Protein AF-A0A1F2T2M9-F1 (afdb_monomer)

Nearest PDB structures (foldseek):
  6mf4-assembly1_A  TM=3.032E-01  e=2.801E+00  Saccharomyces cerevisiae S288C

Secondary structure (DSSP, 8-state):
-------SS-EEEEEEE-SS-TT-EEEEEE-SSS------TTS------PPSEEEEEEEEETTTEEEEEEEEE-TT--------PPPS-------

Solvent-accessible surface area (backbone atoms only — not comparable to full-atom values): 6884 Å² total; per-residue (Å²): 136,91,85,88,83,82,80,92,64,74,41,77,63,46,80,44,71,43,94,85,44,87,86,48,69,49,68,47,71,43,67,96,60,91,85,73,72,75,60,50,100,86,67,51,70,70,84,79,88,73,70,64,44,77,42,77,48,74,51,73,43,100,88,68,47,74,51,75,48,80,48,73,40,54,83,94,58,86,81,90,82,86,86,83,87,67,70,98,80,69,79,80,82,78,129

Sequence (95 aa):
MKMTHTFAAKEVMVPFKCDVHGWMNAYVGVLDHPYFAVTDANGTFELKGLPPGTYTIEAWHEKLGATTQSVTIAAKESKEVTFTFKTAGAAATNN

pLDDT: mean 88.22, std 15.14, range [34.59, 97.31]

Structure (mmCIF, N/CA/C/O backbone):
data_AF-A0A1F2T2M9-F1
#
_entry.id   AF-A0A1F2T2M9-F1
#
loop_
_atom_site.group_PDB
_atom_site.id
_atom_site.type_symbol
_atom_site.label_atom_id
_atom_site.label_alt_id
_atom_site.label_comp_id
_atom_site.label_asym_id
_atom_site.label_entity_id
_atom_site.label_seq_id
_atom_site.pdbx_PDB_ins_code
_atom_site.Cartn_x
_atom_site.Cartn_y
_atom_site.Cartn_z
_atom_site.occupancy
_atom_site.B_iso_or_equiv
_atom_site.auth_seq_id
_atom_site.auth_comp_id
_atom_site.auth_asym_id
_atom_site.auth_atom_id
_atom_site.pdbx_PDB_model_num
ATOM 1 N N . MET A 1 1 ? 11.420 -28.595 -9.823 1.00 57.06 1 MET A N 1
ATOM 2 C CA . MET A 1 1 ? 12.390 -28.075 -8.836 1.00 57.06 1 MET A CA 1
ATOM 3 C C . MET A 1 1 ? 11.691 -26.964 -8.062 1.00 57.06 1 MET A C 1
ATOM 5 O O . MET A 1 1 ? 11.194 -26.050 -8.704 1.00 57.06 1 MET A O 1
ATOM 9 N N . LYS A 1 2 ? 11.526 -27.082 -6.738 1.00 68.00 2 LYS A N 1
ATOM 10 C CA . LYS A 1 2 ? 10.999 -25.988 -5.903 1.00 68.00 2 LYS A CA 1
ATOM 11 C C . LYS A 1 2 ? 12.199 -25.230 -5.345 1.00 68.00 2 LYS A C 1
ATOM 13 O O . LYS A 1 2 ? 13.007 -25.831 -4.647 1.00 68.00 2 LYS A O 1
ATOM 18 N N . MET A 1 3 ? 12.313 -23.953 -5.689 1.00 83.12 3 MET A N 1
ATOM 19 C CA . MET A 1 3 ? 13.286 -23.040 -5.096 1.00 83.12 3 MET A CA 1
ATOM 20 C C . MET A 1 3 ? 12.557 -22.197 -4.053 1.00 83.12 3 MET A C 1
ATOM 22 O O . MET A 1 3 ? 11.504 -21.639 -4.353 1.00 83.12 3 MET A O 1
ATOM 26 N N . THR A 1 4 ? 13.105 -22.128 -2.843 1.00 85.38 4 THR A N 1
ATOM 27 C CA . THR A 1 4 ? 12.599 -21.262 -1.772 1.00 85.38 4 THR A CA 1
ATOM 28 C C . THR A 1 4 ? 13.586 -20.121 -1.585 1.00 85.38 4 THR A C 1
ATOM 30 O O . THR A 1 4 ? 14.776 -20.366 -1.390 1.00 85.38 4 THR A O 1
ATOM 33 N N . HIS A 1 5 ? 13.093 -18.887 -1.641 1.00 84.25 5 HIS A N 1
ATOM 34 C CA . HIS A 1 5 ? 13.864 -17.687 -1.346 1.00 84.25 5 HIS A CA 1
ATOM 35 C C . HIS A 1 5 ? 13.141 -16.875 -0.272 1.00 84.25 5 HIS A C 1
ATOM 37 O O . HIS A 1 5 ? 11.920 -16.734 -0.322 1.00 84.25 5 HIS A O 1
ATOM 43 N N . THR A 1 6 ? 13.903 -16.365 0.694 1.00 87.94 6 THR A N 1
ATOM 44 C CA . THR A 1 6 ? 13.406 -15.487 1.753 1.00 87.94 6 THR A CA 1
ATOM 45 C C . THR A 1 6 ? 13.956 -14.094 1.508 1.00 87.94 6 THR A C 1
ATOM 47 O O . THR A 1 6 ? 15.171 -13.912 1.447 1.00 87.94 6 THR A O 1
ATOM 50 N N . PHE A 1 7 ? 13.062 -13.120 1.399 1.00 89.56 7 PHE A N 1
ATOM 51 C CA . PHE A 1 7 ? 13.428 -11.715 1.283 1.00 89.56 7 PHE A CA 1
ATOM 52 C C . PHE A 1 7 ? 13.816 -11.165 2.659 1.00 89.56 7 PHE A C 1
ATOM 54 O O . PHE A 1 7 ? 13.110 -11.387 3.641 1.00 89.56 7 PHE A O 1
ATOM 61 N N . ALA A 1 8 ? 14.949 -10.463 2.734 1.00 90.50 8 ALA A N 1
ATOM 62 C CA . ALA A 1 8 ? 15.456 -9.884 3.983 1.00 90.50 8 ALA A CA 1
ATOM 63 C C . ALA A 1 8 ? 14.934 -8.461 4.252 1.00 90.50 8 ALA A C 1
ATOM 65 O O . ALA A 1 8 ? 15.082 -7.950 5.360 1.00 90.50 8 ALA A O 1
ATOM 66 N N . ALA A 1 9 ? 14.350 -7.816 3.242 1.00 90.12 9 ALA A N 1
ATOM 67 C CA . ALA A 1 9 ? 13.864 -6.448 3.312 1.00 90.12 9 ALA A CA 1
ATOM 68 C C . ALA A 1 9 ? 12.510 -6.318 2.612 1.00 90.12 9 ALA A C 1
ATOM 70 O O . ALA A 1 9 ? 12.169 -7.109 1.731 1.00 90.12 9 ALA A O 1
ATOM 71 N N . LYS A 1 10 ? 11.755 -5.290 3.008 1.00 90.25 10 LYS A N 1
ATOM 72 C CA . LYS A 1 10 ? 10.561 -4.863 2.283 1.00 90.25 10 LYS A CA 1
ATOM 73 C C . LYS A 1 10 ? 10.955 -4.292 0.922 1.00 90.25 10 LYS A C 1
ATOM 75 O O . LYS A 1 10 ? 11.887 -3.494 0.827 1.00 90.25 10 LYS A O 1
ATOM 80 N N . GLU A 1 11 ? 10.201 -4.653 -0.102 1.00 90.25 11 GLU A N 1
ATOM 81 C CA . GLU A 1 11 ? 10.371 -4.164 -1.468 1.00 90.25 11 GLU A CA 1
ATOM 82 C C . GLU A 1 11 ? 8.984 -3.897 -2.042 1.00 90.25 11 GLU A C 1
ATOM 84 O O . GLU A 1 11 ? 8.212 -4.821 -2.270 1.00 90.25 11 GLU A O 1
ATOM 89 N N . VAL A 1 12 ? 8.617 -2.631 -2.219 1.00 88.00 12 VAL A N 1
ATOM 90 C CA . VAL A 1 12 ? 7.240 -2.260 -2.563 1.00 88.00 12 VAL A CA 1
ATOM 91 C C . VAL A 1 12 ? 7.173 -1.853 -4.029 1.00 88.00 12 VAL A C 1
ATOM 93 O O . VAL A 1 12 ? 7.874 -0.938 -4.453 1.00 88.00 12 VAL A O 1
ATOM 96 N N . MET A 1 13 ? 6.315 -2.540 -4.788 1.00 89.38 13 MET A N 1
ATOM 97 C CA . MET A 1 13 ? 6.022 -2.265 -6.200 1.00 89.38 13 MET A CA 1
ATOM 98 C C . MET A 1 13 ? 7.257 -2.343 -7.109 1.00 89.38 13 MET A C 1
ATOM 100 O O . MET A 1 13 ? 7.488 -1.480 -7.958 1.00 89.38 13 MET A O 1
ATOM 104 N N . VAL A 1 14 ? 8.042 -3.413 -6.961 1.00 91.94 14 VAL A N 1
ATOM 105 C CA . VAL A 1 14 ? 9.154 -3.721 -7.869 1.00 91.94 14 VAL A CA 1
ATOM 106 C C . VAL A 1 14 ? 8.590 -4.061 -9.254 1.00 91.94 14 VAL A C 1
A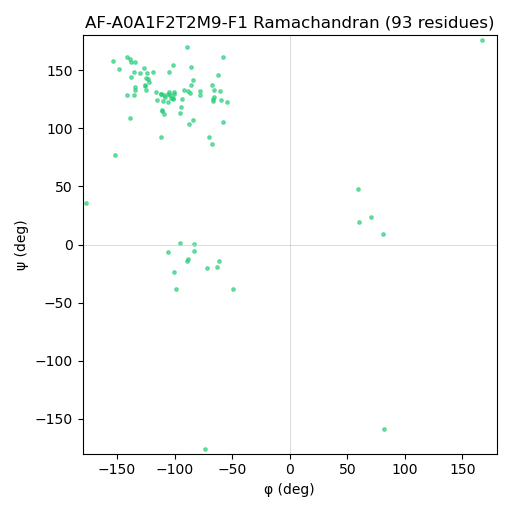TOM 108 O O . VAL A 1 14 ? 7.737 -4.949 -9.344 1.00 91.94 14 VAL A O 1
ATOM 111 N N . PRO A 1 15 ? 9.030 -3.390 -10.336 1.00 92.25 15 PRO A N 1
ATOM 112 C CA . PRO A 1 15 ? 8.526 -3.648 -11.677 1.00 92.25 15 PRO A CA 1
ATOM 113 C C . PRO A 1 15 ? 9.146 -4.914 -12.270 1.00 92.25 15 PRO A C 1
ATOM 115 O O . PRO A 1 15 ? 10.365 -5.047 -12.365 1.00 92.25 15 PRO A O 1
ATOM 118 N N . PHE A 1 16 ? 8.294 -5.803 -12.762 1.00 92.44 16 PHE A N 1
ATOM 119 C CA . PHE A 1 16 ? 8.667 -6.975 -13.543 1.00 92.44 16 PHE A CA 1
ATOM 120 C C . PHE A 1 16 ? 8.165 -6.788 -14.969 1.00 92.44 16 PHE A C 1
ATOM 122 O O . PHE A 1 16 ? 7.000 -6.454 -15.188 1.00 92.44 16 PHE A O 1
ATOM 129 N N . LYS A 1 17 ? 9.046 -6.989 -15.946 1.00 93.75 17 LYS A N 1
ATOM 130 C CA . LYS A 1 17 ? 8.733 -6.841 -17.370 1.00 93.75 17 LYS A CA 1
ATOM 131 C C . LYS A 1 17 ? 9.204 -8.066 -18.132 1.00 93.75 17 LYS A C 1
ATOM 133 O O . LYS A 1 17 ? 10.197 -8.686 -17.761 1.00 93.75 17 LYS A O 1
ATOM 138 N N . CYS A 1 18 ? 8.478 -8.412 -19.188 1.00 93.25 18 CYS A N 1
ATOM 139 C CA . CYS A 1 18 ? 8.919 -9.422 -20.136 1.00 93.25 18 CYS A CA 1
ATOM 140 C C . CYS A 1 18 ? 9.761 -8.772 -21.238 1.00 93.25 18 CYS A C 1
ATOM 142 O O . CYS A 1 18 ? 9.323 -7.803 -21.854 1.00 93.25 18 CYS A O 1
ATOM 144 N N . ASP A 1 19 ? 10.921 -9.353 -21.539 1.00 93.38 19 ASP A N 1
ATOM 145 C CA . ASP A 1 19 ? 11.806 -8.853 -22.599 1.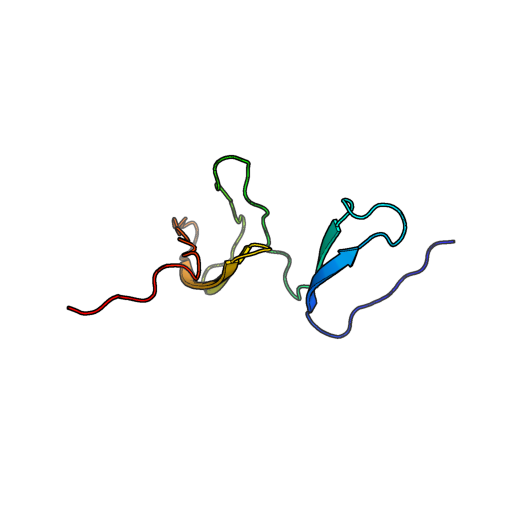00 93.38 19 ASP A CA 1
ATOM 146 C C . ASP A 1 19 ? 11.258 -9.103 -24.017 1.00 93.38 19 ASP A C 1
ATOM 148 O O . ASP A 1 19 ? 11.659 -8.438 -24.967 1.00 93.38 19 ASP A O 1
ATOM 152 N N . VAL A 1 20 ? 10.328 -10.055 -24.172 1.00 96.06 20 VAL A N 1
ATOM 153 C CA . VAL A 1 20 ? 9.747 -10.442 -25.473 1.00 96.06 20 VAL A CA 1
ATOM 154 C C . VAL A 1 20 ? 8.389 -9.778 -25.711 1.00 96.06 20 VAL A C 1
ATOM 156 O O . VAL A 1 20 ? 8.079 -9.363 -26.826 1.00 96.06 20 VAL A O 1
ATOM 159 N N . HIS A 1 21 ? 7.571 -9.653 -24.664 1.00 94.12 21 HIS A N 1
ATOM 160 C CA . HIS A 1 21 ? 6.221 -9.101 -24.745 1.00 94.12 21 HIS A CA 1
ATOM 161 C C . HIS A 1 21 ? 6.160 -7.763 -24.010 1.00 94.12 21 HIS A C 1
ATOM 163 O O . HIS A 1 21 ? 5.883 -7.719 -22.814 1.00 94.12 21 HIS A O 1
ATOM 169 N N . GLY A 1 22 ? 6.384 -6.659 -24.729 1.00 89.44 22 GLY A N 1
ATOM 170 C CA . GLY A 1 22 ? 6.480 -5.320 -24.127 1.00 89.44 22 GLY A CA 1
ATOM 171 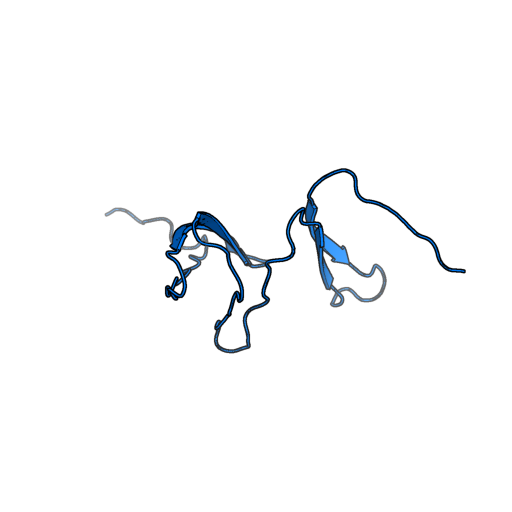C C . GLY A 1 22 ? 5.223 -4.831 -23.392 1.00 89.44 22 GLY A C 1
ATOM 172 O O . GLY A 1 22 ? 5.302 -3.872 -22.630 1.00 89.44 22 GLY A O 1
ATOM 173 N N . TRP A 1 23 ? 4.075 -5.488 -23.594 1.00 91.25 23 TRP A N 1
ATOM 174 C CA . TRP A 1 23 ? 2.823 -5.227 -22.872 1.00 91.25 23 TRP A CA 1
ATOM 175 C C . TRP A 1 23 ? 2.681 -6.024 -21.569 1.00 91.25 23 TRP A C 1
ATOM 177 O O . TRP A 1 23 ? 1.757 -5.778 -20.801 1.00 91.25 23 TRP A O 1
ATOM 187 N N . MET A 1 24 ? 3.534 -7.025 -21.337 1.00 94.00 24 MET A N 1
ATOM 188 C CA . MET A 1 24 ? 3.496 -7.826 -20.121 1.00 94.00 24 MET A CA 1
ATOM 189 C C . MET A 1 24 ? 4.340 -7.151 -19.050 1.00 94.00 24 MET A C 1
ATOM 191 O O . MET A 1 24 ? 5.572 -7.235 -19.048 1.00 94.00 24 MET A O 1
ATOM 195 N N . ASN A 1 25 ? 3.646 -6.519 -18.115 1.00 92.56 25 ASN A N 1
ATOM 196 C CA . ASN A 1 25 ? 4.224 -5.983 -16.900 1.00 92.56 25 ASN A CA 1
ATOM 197 C C . ASN A 1 25 ?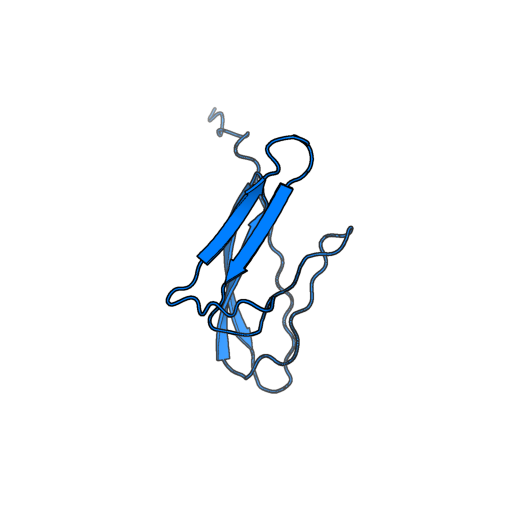 3.476 -6.502 -15.674 1.00 92.56 25 ASN A C 1
ATOM 199 O O . ASN A 1 25 ? 2.291 -6.824 -15.724 1.00 92.56 25 ASN A O 1
ATOM 203 N N . ALA A 1 26 ? 4.198 -6.576 -14.570 1.00 92.94 26 ALA A N 1
A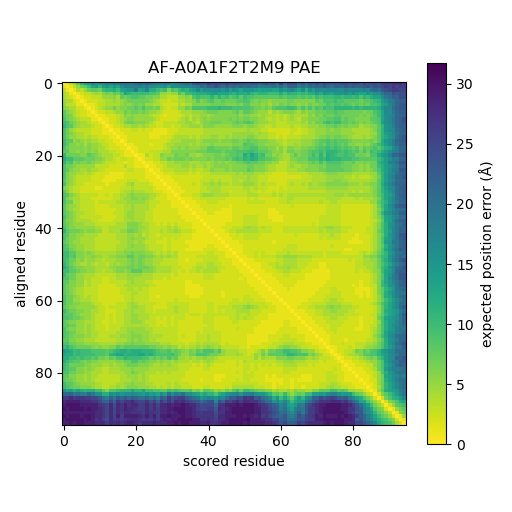TOM 204 C CA . ALA A 1 26 ? 3.660 -6.846 -13.254 1.00 92.94 26 ALA A CA 1
ATOM 205 C C . ALA A 1 26 ? 4.406 -5.989 -12.233 1.00 92.94 26 ALA A C 1
ATOM 207 O O . ALA A 1 26 ? 5.516 -5.518 -12.486 1.00 92.94 26 ALA A O 1
ATOM 208 N N . TYR A 1 27 ? 3.798 -5.828 -11.067 1.00 93.50 27 TYR A N 1
ATOM 209 C CA . TYR A 1 27 ? 4.427 -5.209 -9.914 1.00 93.50 27 TYR A CA 1
ATOM 210 C C . TYR A 1 27 ? 4.345 -6.178 -8.747 1.00 93.50 27 TYR A C 1
ATOM 212 O O . TYR A 1 27 ? 3.297 -6.780 -8.505 1.00 93.50 27 TYR A O 1
ATOM 220 N N . VAL A 1 28 ? 5.465 -6.362 -8.054 1.00 92.12 28 VAL A N 1
ATOM 221 C CA . VAL A 1 28 ? 5.565 -7.291 -6.927 1.00 92.12 28 VAL A CA 1
ATOM 222 C C . VAL A 1 28 ? 5.864 -6.502 -5.660 1.00 92.12 28 VAL A C 1
ATOM 224 O O . VAL A 1 28 ? 6.748 -5.647 -5.642 1.00 92.12 28 VAL A O 1
ATOM 227 N N . GLY A 1 29 ? 5.095 -6.782 -4.609 1.00 92.06 29 GLY A N 1
ATOM 228 C CA . GLY A 1 29 ? 5.296 -6.236 -3.272 1.00 92.06 29 GLY A CA 1
ATOM 229 C C . GLY A 1 29 ? 5.728 -7.322 -2.290 1.00 92.06 29 GLY A C 1
ATOM 230 O O . GLY A 1 29 ? 5.080 -8.362 -2.184 1.00 92.06 2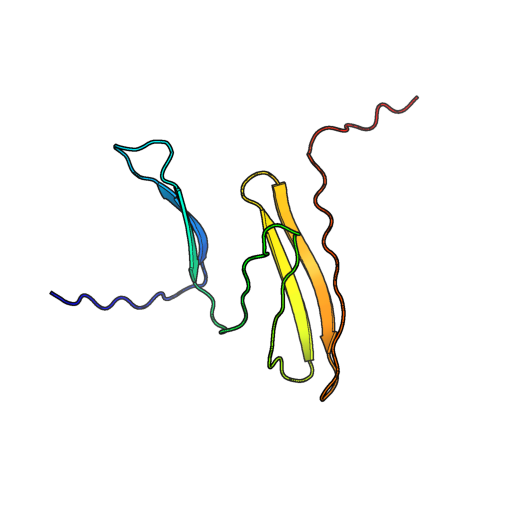9 GLY A O 1
ATOM 231 N N . VAL A 1 30 ? 6.799 -7.053 -1.552 1.00 93.31 30 VAL A N 1
ATOM 232 C CA . VAL A 1 30 ? 7.275 -7.808 -0.395 1.00 93.31 30 VAL A CA 1
ATOM 233 C C . VAL A 1 30 ? 7.023 -6.951 0.840 1.00 93.31 30 VAL A C 1
ATOM 235 O O . VAL A 1 30 ? 7.630 -5.891 1.008 1.00 93.31 30 VAL A O 1
ATOM 238 N N . LEU A 1 31 ? 6.109 -7.411 1.691 1.00 92.38 31 LEU A N 1
ATOM 239 C CA . LEU A 1 31 ? 5.664 -6.719 2.900 1.00 92.38 31 LEU A CA 1
ATOM 240 C C . LEU A 1 31 ? 5.981 -7.569 4.134 1.00 92.38 31 LEU A C 1
ATOM 242 O O . LEU A 1 31 ? 5.949 -8.798 4.078 1.00 92.38 31 LEU A O 1
ATOM 246 N N . ASP A 1 32 ? 6.254 -6.910 5.257 1.00 92.00 32 ASP A N 1
ATOM 247 C CA . ASP A 1 32 ? 6.433 -7.537 6.574 1.00 92.00 32 ASP A CA 1
ATOM 248 C C . ASP A 1 32 ? 5.096 -7.797 7.298 1.00 92.00 32 ASP A C 1
ATOM 250 O O . ASP A 1 32 ? 5.067 -8.351 8.398 1.00 92.00 32 ASP A O 1
ATOM 254 N N . HIS A 1 33 ? 3.979 -7.439 6.660 1.00 92.62 33 HIS A N 1
ATOM 255 C CA . HIS A 1 33 ? 2.620 -7.631 7.147 1.00 92.62 33 HIS A CA 1
ATOM 256 C C . HIS A 1 33 ? 1.696 -8.200 6.056 1.00 92.62 33 HIS A C 1
ATOM 258 O O . HIS A 1 33 ? 1.929 -7.994 4.864 1.00 92.62 33 HIS A O 1
ATOM 264 N N . PRO A 1 34 ? 0.589 -8.867 6.433 1.00 93.19 34 PRO A N 1
ATOM 265 C CA . PRO A 1 34 ? -0.311 -9.505 5.470 1.00 93.19 34 PRO A CA 1
ATOM 266 C C . PRO A 1 34 ? -1.340 -8.552 4.838 1.00 93.19 34 PRO A C 1
ATOM 268 O O . PRO A 1 34 ? -2.112 -8.975 3.984 1.00 93.19 34 PRO A O 1
ATOM 271 N N . TYR A 1 35 ? -1.409 -7.291 5.272 1.00 94.56 35 TYR A N 1
ATOM 272 C CA . TYR A 1 35 ? -2.459 -6.360 4.846 1.00 94.56 35 TYR A CA 1
ATOM 273 C C . TYR A 1 35 ? -2.121 -5.679 3.518 1.00 94.56 35 TYR A C 1
ATOM 275 O O . TYR A 1 35 ? -1.272 -4.794 3.471 1.00 94.56 35 TYR A O 1
ATOM 283 N N . PHE A 1 36 ? -2.805 -6.067 2.447 1.00 95.19 36 PHE A N 1
ATOM 284 C CA . PHE A 1 36 ? -2.754 -5.397 1.151 1.00 95.19 36 PHE A CA 1
ATOM 285 C C . PHE A 1 36 ? -4.057 -5.642 0.388 1.00 95.19 36 PHE A C 1
ATOM 287 O O . PHE A 1 36 ? -4.776 -6.606 0.653 1.00 95.19 36 PHE A O 1
ATOM 294 N N . ALA A 1 37 ? -4.354 -4.769 -0.570 1.00 95.62 37 ALA A N 1
ATOM 295 C CA . ALA A 1 37 ? -5.464 -4.930 -1.494 1.00 95.62 37 ALA A CA 1
ATOM 296 C C . ALA A 1 37 ? -5.101 -4.301 -2.841 1.00 95.62 37 ALA A C 1
ATOM 298 O O . ALA A 1 37 ? -4.335 -3.341 -2.901 1.00 95.62 37 ALA A O 1
ATOM 299 N N . VAL A 1 38 ? -5.674 -4.844 -3.911 1.00 95.00 38 VAL A N 1
ATOM 300 C CA . VAL A 1 38 ? -5.689 -4.212 -5.233 1.00 95.00 38 VAL A CA 1
ATOM 301 C C . VAL A 1 38 ? -7.100 -3.682 -5.439 1.00 95.00 38 VAL A C 1
ATOM 303 O O . VAL A 1 38 ? -8.064 -4.402 -5.174 1.00 95.00 38 VAL A O 1
ATOM 306 N N . THR A 1 39 ? -7.224 -2.426 -5.861 1.00 96.44 39 THR A N 1
ATOM 307 C CA . THR A 1 39 ? -8.528 -1.825 -6.151 1.00 96.44 39 THR A CA 1
ATOM 308 C C . THR A 1 39 ? -9.226 -2.563 -7.285 1.00 96.44 39 THR A C 1
ATOM 310 O O . THR A 1 39 ? -8.580 -3.007 -8.238 1.00 96.44 39 THR A O 1
ATOM 313 N N . ASP A 1 40 ? -10.549 -2.642 -7.220 1.00 96.56 40 ASP A N 1
ATOM 314 C CA . ASP A 1 40 ? -11.357 -3.109 -8.341 1.00 96.56 40 ASP A CA 1
ATOM 315 C C . ASP A 1 40 ? -11.442 -2.066 -9.477 1.00 96.56 40 ASP A C 1
ATOM 317 O O . ASP A 1 40 ? -10.835 -0.992 -9.431 1.00 96.56 40 ASP A O 1
ATOM 321 N N . ALA A 1 41 ? -12.226 -2.375 -10.513 1.00 96.00 41 ALA A N 1
ATOM 322 C CA . ALA A 1 41 ? -12.434 -1.491 -11.661 1.00 96.00 41 ALA A CA 1
ATOM 323 C C . ALA A 1 41 ? -13.110 -0.149 -11.309 1.00 96.00 41 ALA A C 1
ATOM 325 O O . ALA A 1 41 ? -13.009 0.798 -12.088 1.00 96.00 41 ALA A O 1
ATOM 326 N N . ASN A 1 42 ? -13.780 -0.054 -10.157 1.00 96.19 42 ASN A N 1
ATOM 327 C CA . ASN A 1 42 ? -14.420 1.166 -9.667 1.00 96.19 42 ASN A CA 1
ATOM 328 C C . ASN A 1 42 ? -13.517 1.946 -8.694 1.00 96.19 42 ASN A C 1
ATOM 330 O O . ASN A 1 42 ? -13.939 2.971 -8.162 1.00 96.19 42 ASN A O 1
ATOM 334 N N . GLY A 1 43 ? -12.292 1.472 -8.434 1.00 95.75 43 GLY A N 1
ATOM 335 C CA . GLY A 1 43 ? -11.373 2.075 -7.466 1.00 95.75 43 GLY A CA 1
ATOM 336 C C . GLY A 1 43 ? -11.654 1.688 -6.010 1.00 95.75 43 GLY A C 1
ATOM 337 O O . GLY A 1 43 ? -11.054 2.268 -5.106 1.00 95.75 43 GLY A O 1
ATOM 338 N N . THR A 1 44 ? -12.543 0.722 -5.761 1.00 97.31 44 THR A N 1
ATOM 339 C CA . THR A 1 44 ? -12.893 0.285 -4.402 1.00 97.31 44 THR A CA 1
ATOM 340 C C . THR A 1 44 ? -11.890 -0.748 -3.899 1.00 97.31 44 THR A C 1
ATOM 342 O O . THR A 1 44 ? -11.443 -1.618 -4.647 1.00 97.31 44 THR A O 1
ATOM 345 N N . PHE A 1 45 ? -11.540 -0.670 -2.617 1.00 96.69 45 PHE A N 1
ATOM 346 C CA . PHE A 1 45 ? -10.681 -1.632 -1.931 1.00 96.69 45 PHE A CA 1
ATOM 347 C C . PHE A 1 45 ? -11.218 -1.916 -0.529 1.00 96.69 45 PHE A C 1
ATOM 349 O O . PHE A 1 45 ? -11.969 -1.125 0.038 1.00 96.69 45 PHE A O 1
ATOM 356 N N . GLU A 1 46 ? -10.804 -3.041 0.048 1.00 96.38 46 GLU A N 1
ATOM 357 C CA . GLU A 1 46 ? -11.161 -3.401 1.414 1.00 96.38 46 GLU A CA 1
ATOM 358 C C . GLU A 1 46 ? -9.965 -4.065 2.100 1.00 96.38 46 GLU A C 1
ATOM 360 O O . GLU A 1 46 ? -9.384 -5.017 1.577 1.00 96.38 46 GLU A O 1
ATOM 365 N N . LEU A 1 47 ? -9.599 -3.573 3.285 1.00 94.94 47 LEU A N 1
ATOM 366 C CA . LEU A 1 47 ? -8.612 -4.206 4.156 1.00 94.94 47 LEU A CA 1
ATOM 367 C C . LEU A 1 47 ? -9.340 -4.737 5.394 1.00 94.94 47 LEU A C 1
ATO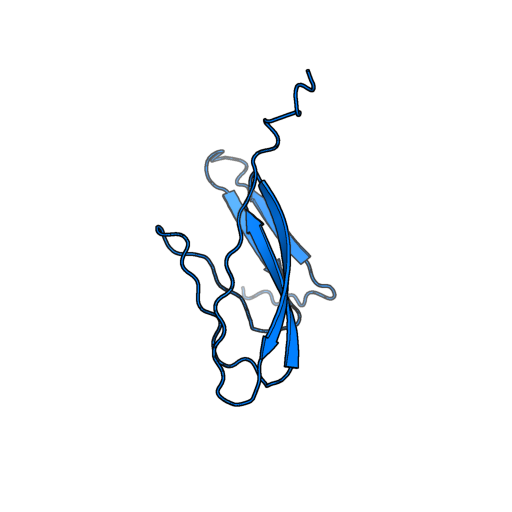M 369 O O . LEU A 1 47 ? -9.900 -3.967 6.173 1.00 94.94 47 LEU A O 1
ATOM 373 N N . LYS A 1 48 ? -9.352 -6.062 5.569 1.00 93.62 48 LYS A N 1
ATOM 374 C CA . LYS A 1 48 ? -10.053 -6.738 6.673 1.00 93.62 48 LYS A CA 1
ATOM 375 C C . LYS A 1 48 ? -9.106 -7.150 7.784 1.00 93.62 48 LYS A C 1
ATOM 377 O O . LYS A 1 48 ? -7.938 -7.446 7.550 1.00 93.62 48 LYS A O 1
ATOM 382 N N . GLY A 1 49 ? -9.666 -7.257 8.987 1.00 91.69 49 GLY A N 1
ATOM 383 C CA . GLY A 1 49 ? -8.984 -7.868 10.123 1.00 91.69 49 GLY A CA 1
ATOM 384 C C . GLY A 1 49 ? -7.834 -7.036 10.680 1.00 91.69 49 GLY A C 1
ATOM 385 O O . GLY A 1 49 ? -6.950 -7.612 11.304 1.00 91.69 49 GLY A O 1
ATOM 386 N N . LEU A 1 50 ? -7.833 -5.713 10.471 1.00 93.19 50 LEU A N 1
ATOM 387 C CA . LEU A 1 50 ? -6.863 -4.840 11.125 1.00 93.19 50 LEU A CA 1
ATOM 388 C C . LEU A 1 50 ? -7.116 -4.848 12.640 1.00 93.19 50 LEU A C 1
ATOM 390 O O . LEU A 1 50 ? -8.243 -4.582 13.075 1.00 93.19 50 LEU A O 1
ATOM 394 N N . PRO A 1 51 ? -6.091 -5.132 13.456 1.00 94.69 51 PRO A N 1
ATOM 395 C CA . PRO A 1 51 ? -6.151 -4.875 14.884 1.00 94.69 51 PRO A CA 1
ATOM 396 C C . PRO A 1 51 ? -6.423 -3.389 15.183 1.00 94.69 51 PRO A C 1
ATOM 398 O O . PRO A 1 51 ? -6.203 -2.526 14.334 1.00 94.69 51 PRO A O 1
ATOM 401 N N . PRO A 1 52 ? -6.878 -3.047 16.398 1.00 96.50 52 PRO A N 1
ATOM 402 C CA . PRO A 1 52 ? -6.943 -1.653 16.813 1.00 96.50 52 PRO A CA 1
ATOM 403 C C . PRO A 1 52 ? -5.546 -1.024 16.807 1.00 96.50 52 PRO A C 1
ATOM 405 O O . PRO A 1 52 ? -4.604 -1.598 17.358 1.00 96.50 52 PRO A O 1
ATOM 408 N N . GLY A 1 53 ? -5.410 0.157 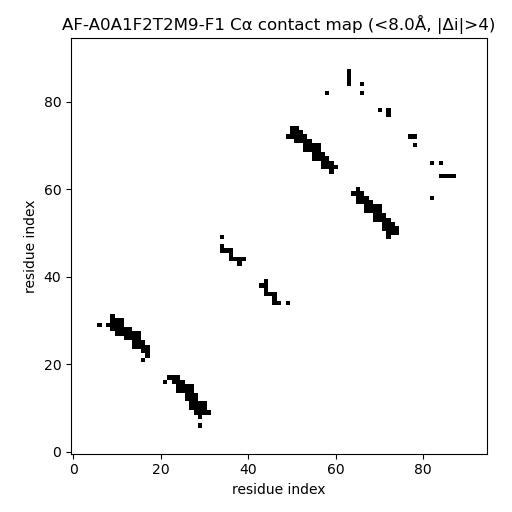16.211 1.00 96.38 53 GLY A N 1
ATOM 409 C CA . GLY A 1 53 ? -4.117 0.817 16.062 1.00 96.38 53 GLY A CA 1
ATOM 410 C C . GLY A 1 53 ? -4.141 1.983 15.083 1.00 96.38 53 GLY A C 1
ATOM 411 O O . GLY A 1 53 ? -5.158 2.261 14.450 1.00 96.38 53 GLY A O 1
ATOM 412 N N . THR A 1 54 ? -3.006 2.670 14.969 1.00 96.94 54 THR A N 1
ATOM 413 C CA . THR A 1 54 ? -2.786 3.720 13.969 1.00 96.94 54 THR A CA 1
ATOM 414 C C . THR A 1 54 ? -1.903 3.178 12.856 1.00 96.94 54 THR A C 1
ATOM 416 O O . THR A 1 54 ? -0.828 2.642 13.119 1.00 96.94 54 THR A O 1
ATOM 419 N N . TYR A 1 55 ? -2.359 3.342 11.622 1.00 96.12 55 TYR A N 1
ATOM 420 C CA . TYR A 1 55 ? -1.740 2.820 10.414 1.00 96.12 55 TYR A CA 1
ATOM 421 C C . TYR A 1 55 ? -1.438 3.954 9.448 1.00 96.12 55 TYR A C 1
ATOM 423 O O . TYR A 1 55 ? -2.251 4.859 9.279 1.00 96.12 55 TYR A O 1
ATOM 431 N N . THR A 1 56 ? -0.307 3.855 8.757 1.00 96.00 56 THR A N 1
ATOM 432 C CA . THR A 1 56 ? -0.070 4.615 7.530 1.00 96.00 56 THR A CA 1
ATOM 433 C C . THR A 1 56 ? -0.436 3.719 6.360 1.00 96.00 56 THR A C 1
ATOM 435 O O . THR A 1 56 ? 0.220 2.706 6.132 1.00 96.00 56 THR A O 1
ATOM 438 N N . ILE A 1 57 ? -1.489 4.080 5.637 1.00 95.50 57 ILE A N 1
ATOM 439 C CA . ILE A 1 57 ? -1.925 3.380 4.432 1.00 95.50 57 ILE A CA 1
ATOM 440 C C . ILE A 1 57 ? -1.279 4.079 3.239 1.00 95.50 57 ILE A C 1
ATOM 442 O O . ILE A 1 57 ? -1.426 5.291 3.081 1.00 95.50 57 ILE A O 1
ATOM 446 N N . GLU A 1 58 ? -0.570 3.318 2.410 1.00 95.12 58 GLU A N 1
ATOM 447 C CA . GLU A 1 58 ? -0.026 3.778 1.134 1.00 95.12 58 GLU A CA 1
ATOM 448 C C . GLU A 1 58 ? -0.910 3.277 -0.009 1.00 95.12 58 GLU A C 1
ATOM 450 O O . GLU A 1 58 ? -1.158 2.078 -0.132 1.00 95.12 58 GLU A O 1
ATOM 455 N N . ALA A 1 59 ? -1.372 4.197 -0.851 1.00 95.62 59 ALA A N 1
ATOM 456 C CA . ALA A 1 59 ? -1.982 3.879 -2.130 1.00 95.62 59 ALA A CA 1
ATOM 457 C C . ALA A 1 59 ? -0.984 4.220 -3.236 1.00 95.62 59 ALA A C 1
ATOM 459 O O . ALA A 1 59 ? -0.454 5.332 -3.286 1.00 95.62 59 ALA A O 1
ATOM 460 N N . TRP A 1 60 ? -0.750 3.277 -4.142 1.00 95.12 60 TRP A N 1
ATOM 461 C CA . TRP A 1 60 ? 0.198 3.431 -5.238 1.00 95.12 60 TRP A CA 1
ATOM 462 C C . TRP A 1 60 ? -0.468 3.168 -6.586 1.00 95.12 60 TRP A C 1
ATOM 464 O O . TRP A 1 60 ? -1.312 2.284 -6.717 1.00 95.12 60 TRP A O 1
ATOM 474 N N . HIS A 1 61 ? -0.064 3.937 -7.592 1.00 94.00 61 HIS A N 1
ATOM 475 C CA . HIS A 1 61 ? -0.504 3.783 -8.969 1.00 94.00 61 HIS A CA 1
ATOM 476 C C . HIS A 1 61 ? 0.694 3.865 -9.920 1.00 94.00 61 HIS A C 1
ATOM 478 O O . HIS A 1 61 ? 1.499 4.796 -9.833 1.00 94.00 61 HIS A O 1
ATOM 484 N N . GLU A 1 62 ? 0.752 2.960 -10.901 1.00 90.94 62 GLU A N 1
ATOM 485 C CA . GLU A 1 62 ? 1.908 2.742 -11.791 1.00 90.94 62 GLU A CA 1
ATOM 486 C C . GLU A 1 62 ? 2.469 4.023 -12.427 1.00 90.94 62 GLU A C 1
ATOM 488 O O . GLU A 1 62 ? 3.679 4.182 -12.571 1.00 90.94 62 GLU A O 1
ATOM 493 N N . LYS A 1 63 ? 1.580 4.953 -12.800 1.00 90.06 63 LYS A N 1
ATOM 494 C CA . LYS A 1 63 ? 1.935 6.234 -13.439 1.00 90.06 63 LYS A CA 1
ATOM 495 C C . LYS A 1 63 ? 1.937 7.441 -12.504 1.00 90.06 63 LYS A C 1
ATOM 497 O O . LYS A 1 63 ? 2.535 8.455 -12.844 1.00 90.06 63 LYS A O 1
ATOM 502 N N . LEU A 1 64 ? 1.201 7.373 -11.395 1.00 93.12 64 LEU A N 1
ATOM 503 C CA . LEU A 1 64 ? 0.912 8.546 -10.553 1.00 93.12 64 LEU A CA 1
ATOM 504 C C . LEU A 1 64 ? 1.719 8.533 -9.249 1.00 93.12 64 LEU A C 1
ATOM 506 O O . LEU A 1 64 ? 1.706 9.519 -8.519 1.00 93.12 64 LEU A O 1
ATOM 510 N N . GLY A 1 65 ? 2.454 7.449 -8.986 1.00 91.69 65 GLY A N 1
ATOM 511 C CA . GLY A 1 65 ? 3.287 7.296 -7.802 1.00 91.69 65 GLY A CA 1
ATOM 512 C C . GLY A 1 65 ? 2.486 6.854 -6.581 1.00 91.69 65 GLY A C 1
ATOM 513 O O . GLY A 1 65 ? 1.409 6.274 -6.710 1.00 91.69 65 GLY A O 1
ATOM 514 N N . ALA A 1 66 ? 3.044 7.110 -5.399 1.00 93.25 66 ALA A N 1
ATOM 515 C CA . ALA A 1 66 ? 2.451 6.768 -4.112 1.00 93.25 66 ALA A CA 1
ATOM 516 C C . ALA A 1 66 ? 1.875 8.002 -3.406 1.00 93.25 66 ALA A C 1
ATOM 518 O O . ALA A 1 66 ? 2.406 9.109 -3.506 1.00 93.25 66 ALA A O 1
ATOM 519 N N . THR A 1 67 ? 0.817 7.791 -2.633 1.00 94.69 67 THR A N 1
ATOM 520 C CA . THR A 1 67 ? 0.284 8.744 -1.660 1.00 94.69 67 THR A CA 1
ATOM 521 C C . THR A 1 67 ? -0.037 8.005 -0.366 1.00 94.69 67 THR A C 1
ATOM 523 O O . THR A 1 67 ? -0.377 6.824 -0.389 1.00 94.69 67 THR A O 1
ATOM 526 N N . THR A 1 68 ? 0.089 8.682 0.772 1.00 96.25 68 THR A N 1
ATOM 527 C CA . THR A 1 68 ? -0.110 8.077 2.088 1.00 96.25 68 THR A CA 1
ATOM 528 C C . THR A 1 68 ? -1.158 8.829 2.895 1.00 96.25 68 THR A C 1
ATOM 530 O O . THR A 1 68 ? -1.299 10.048 2.782 1.00 96.25 68 THR A O 1
ATOM 533 N N . GLN A 1 69 ? -1.898 8.098 3.725 1.00 96.69 69 GLN A N 1
ATOM 534 C CA . GLN A 1 69 ? -2.815 8.658 4.715 1.00 96.69 69 GLN A CA 1
ATOM 535 C C . GLN A 1 69 ? -2.698 7.893 6.030 1.00 96.69 69 GLN A C 1
ATOM 537 O O . GLN A 1 69 ? -2.498 6.680 6.040 1.00 96.69 69 GLN A O 1
ATOM 542 N N . SER A 1 70 ? -2.821 8.612 7.143 1.00 97.12 70 SER A N 1
ATOM 543 C CA . SER A 1 70 ? -2.851 8.013 8.476 1.00 97.12 70 SER A CA 1
ATOM 544 C C . SER A 1 70 ? -4.291 7.733 8.890 1.00 97.12 70 SER A C 1
ATOM 546 O O . SER A 1 70 ? -5.151 8.606 8.766 1.00 97.12 70 SER A O 1
ATOM 548 N N . VAL A 1 71 ? -4.554 6.534 9.405 1.00 96.00 71 VAL A N 1
ATOM 549 C CA . VAL A 1 71 ? -5.855 6.141 9.943 1.00 96.00 71 VAL A CA 1
ATOM 550 C C . VAL A 1 71 ? -5.687 5.430 11.275 1.00 96.00 71 VAL A C 1
ATOM 552 O O . VAL A 1 71 ? -4.894 4.505 11.410 1.00 96.00 71 VAL A O 1
ATOM 555 N N . THR A 1 72 ? -6.483 5.834 12.259 1.00 96.50 72 THR A N 1
ATOM 556 C CA . THR A 1 72 ? -6.609 5.127 13.538 1.00 96.50 72 THR A CA 1
ATOM 557 C C . THR A 1 72 ? -7.885 4.300 13.531 1.00 96.50 72 THR A C 1
ATOM 559 O O . THR A 1 72 ? -8.949 4.872 13.319 1.00 96.50 72 THR A O 1
ATOM 562 N N . ILE A 1 73 ? -7.799 2.998 13.782 1.00 94.94 73 ILE A N 1
ATOM 563 C CA . ILE A 1 73 ? -8.936 2.070 13.873 1.00 94.94 73 ILE A CA 1
ATOM 564 C C . ILE A 1 73 ? -9.125 1.647 15.334 1.00 94.94 73 ILE A C 1
ATOM 566 O O . ILE A 1 73 ? -8.173 1.201 15.978 1.00 94.94 73 ILE A O 1
ATOM 570 N N . ALA A 1 74 ? -10.341 1.771 15.865 1.00 94.44 74 ALA A N 1
ATOM 571 C CA . ALA A 1 74 ? -10.740 1.217 17.156 1.00 94.44 74 ALA A CA 1
ATOM 572 C C . ALA A 1 74 ? -11.277 -0.224 17.024 1.00 94.44 74 ALA A C 1
ATOM 574 O O . ALA A 1 74 ? -11.512 -0.745 15.934 1.00 94.44 74 ALA A O 1
ATOM 575 N N . ALA A 1 75 ? -11.482 -0.907 18.153 1.00 90.69 75 ALA A N 1
ATOM 576 C CA . ALA A 1 75 ? -11.975 -2.284 18.157 1.00 90.69 75 ALA A CA 1
ATOM 577 C C . ALA A 1 75 ? -13.349 -2.414 17.483 1.00 90.69 75 ALA A C 1
ATOM 579 O O . ALA A 1 75 ? -14.310 -1.774 17.902 1.00 90.69 75 ALA A O 1
ATOM 580 N N . LYS A 1 76 ? -13.434 -3.300 16.477 1.00 88.62 76 LYS A N 1
ATOM 581 C CA . LYS A 1 76 ? -14.634 -3.540 15.649 1.00 88.62 76 LYS A CA 1
ATOM 582 C C . LYS A 1 76 ? -15.118 -2.305 14.874 1.00 88.62 76 LYS A C 1
ATOM 584 O O . LYS A 1 76 ? -16.267 -2.271 14.445 1.00 88.62 76 LYS A O 1
ATOM 589 N N . GLU A 1 77 ? -14.262 -1.305 14.696 1.00 91.88 77 GLU A N 1
ATOM 590 C CA . GLU A 1 77 ? -14.554 -0.138 13.870 1.00 91.88 77 GLU A CA 1
ATOM 591 C C . GLU A 1 77 ? -14.204 -0.420 12.401 1.00 91.88 77 GLU A C 1
ATOM 593 O O . GLU A 1 77 ? -13.330 -1.229 12.088 1.00 91.88 77 GLU A O 1
ATOM 598 N N . SER A 1 78 ? -14.884 0.262 11.486 1.00 92.81 78 SER A N 1
ATOM 599 C CA . SER A 1 78 ? -14.488 0.365 10.082 1.00 92.81 78 SER A CA 1
ATOM 600 C C . SER A 1 78 ? -14.412 1.840 9.720 1.00 92.81 78 SER A C 1
ATOM 602 O O . SER A 1 78 ? -15.284 2.614 10.113 1.00 92.81 78 SER A O 1
ATOM 604 N N . LYS A 1 79 ? -13.362 2.230 8.995 1.00 94.25 79 LYS A N 1
ATOM 605 C CA . LYS A 1 79 ? -13.193 3.596 8.498 1.00 94.25 79 LYS A CA 1
ATOM 606 C C . LYS A 1 79 ? -13.055 3.592 6.994 1.00 94.25 79 LYS A C 1
ATOM 608 O O . LYS A 1 79 ? -12.374 2.741 6.430 1.00 94.25 79 LYS A O 1
ATOM 613 N N . GLU A 1 80 ? -13.685 4.579 6.382 1.00 95.56 80 GLU A N 1
ATOM 614 C CA . GLU A 1 80 ? -13.520 4.869 4.970 1.00 95.56 80 GLU A CA 1
ATOM 615 C C . GLU A 1 80 ? -12.309 5.783 4.775 1.00 95.56 80 GLU A C 1
ATOM 617 O O . GLU A 1 80 ? -12.092 6.725 5.544 1.00 95.56 80 GLU A O 1
ATOM 622 N N . VAL A 1 81 ? -11.510 5.486 3.752 1.00 95.44 81 VAL A N 1
ATOM 623 C CA . VAL A 1 81 ? -10.377 6.309 3.328 1.00 95.44 81 VAL A CA 1
ATOM 624 C C . VAL A 1 81 ? -10.426 6.426 1.820 1.00 95.44 81 VAL A C 1
ATOM 626 O O . VAL A 1 81 ? -10.469 5.418 1.118 1.00 95.44 81 VAL A O 1
ATOM 629 N N . THR A 1 82 ? -10.351 7.659 1.333 1.00 96.69 82 THR A N 1
ATOM 630 C CA . THR A 1 82 ? -10.375 7.958 -0.097 1.00 96.69 82 THR A CA 1
ATOM 631 C C . THR A 1 82 ? -9.049 8.565 -0.507 1.00 96.69 82 THR A C 1
ATOM 633 O O . THR A 1 82 ? -8.626 9.586 0.037 1.00 96.69 82 THR A O 1
ATOM 636 N N . PHE A 1 83 ? -8.395 7.951 -1.489 1.00 96.38 83 PHE A N 1
ATOM 637 C CA . PHE A 1 83 ? -7.160 8.452 -2.078 1.00 96.38 83 PHE A CA 1
ATOM 638 C C . PHE A 1 83 ? 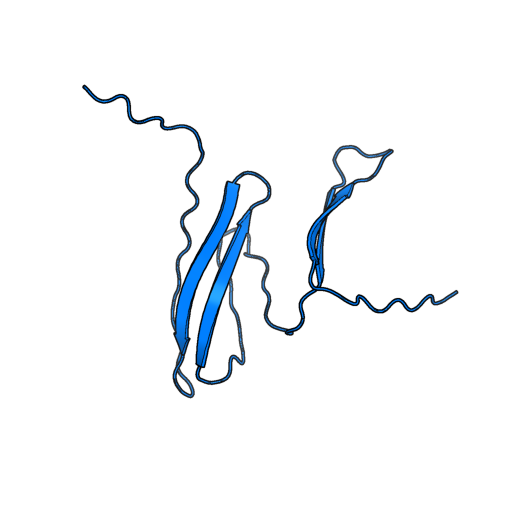-7.447 9.096 -3.429 1.00 96.38 83 PHE A C 1
ATOM 640 O O . PHE A 1 83 ? -8.000 8.465 -4.325 1.00 96.38 83 PHE A O 1
ATOM 647 N N . THR A 1 84 ? -7.016 10.344 -3.588 1.00 95.25 84 THR A N 1
ATOM 648 C CA . THR A 1 84 ? -7.121 11.066 -4.857 1.00 95.25 84 THR A CA 1
ATOM 649 C C . THR A 1 84 ? -5.732 11.259 -5.437 1.00 95.25 84 THR A C 1
ATOM 651 O O . THR A 1 84 ? -4.913 11.990 -4.877 1.00 95.25 84 THR A O 1
ATOM 654 N N . PHE A 1 85 ? -5.477 10.651 -6.591 1.00 93.62 85 PHE A N 1
ATOM 655 C CA . PHE A 1 85 ? -4.245 10.876 -7.334 1.00 93.62 85 PHE A CA 1
ATOM 656 C C . PHE A 1 85 ? -4.399 12.088 -8.248 1.00 93.62 85 PHE A C 1
ATOM 658 O O . PHE A 1 85 ? -5.357 12.193 -9.013 1.00 93.62 85 PHE A O 1
ATOM 665 N N . LYS A 1 86 ? -3.434 13.005 -8.189 1.00 87.44 86 LYS A N 1
ATOM 666 C CA . LYS A 1 86 ? -3.341 14.127 -9.126 1.00 87.44 86 LYS A CA 1
ATOM 667 C C . LYS A 1 86 ? -2.294 13.791 -10.178 1.00 87.44 86 LYS A C 1
ATOM 669 O O . LYS A 1 86 ? -1.181 13.398 -9.842 1.00 87.44 86 LYS A O 1
ATOM 674 N N . THR A 1 87 ? -2.626 13.970 -11.450 1.00 78.94 87 THR A N 1
ATOM 675 C CA . THR A 1 87 ? -1.630 13.938 -12.524 1.00 78.94 87 THR A CA 1
ATOM 676 C C . THR A 1 87 ? -0.682 15.123 -12.358 1.00 78.94 87 THR A C 1
ATOM 678 O O . THR A 1 87 ? -1.145 16.255 -12.200 1.00 78.94 87 THR A O 1
ATOM 681 N N . ALA A 1 88 ? 0.631 14.902 -12.441 1.00 61.50 88 ALA A N 1
ATOM 682 C CA . ALA A 1 88 ? 1.586 15.992 -12.627 1.00 61.50 88 ALA A CA 1
ATOM 683 C C . ALA A 1 88 ? 1.379 16.583 -14.034 1.00 61.50 88 ALA A C 1
ATOM 685 O O . ALA A 1 88 ? 1.954 16.134 -15.019 1.00 61.50 88 ALA A O 1
ATOM 686 N N . GLY A 1 89 ? 0.445 17.530 -14.109 1.00 46.59 89 GLY A N 1
ATOM 687 C CA . GLY A 1 89 ? -0.099 18.112 -15.334 1.00 46.59 89 GLY A CA 1
ATOM 688 C C . GLY A 1 89 ? -1.100 19.228 -15.031 1.00 46.59 89 GLY A C 1
ATOM 689 O O . GLY A 1 89 ? -2.112 19.355 -15.701 1.00 46.59 89 GLY A O 1
ATOM 690 N N . ALA A 1 90 ? -0.831 19.996 -13.977 1.00 42.00 90 ALA A N 1
ATOM 691 C CA . ALA A 1 90 ? -1.377 21.326 -13.746 1.00 42.00 90 ALA A CA 1
ATOM 692 C C . ALA A 1 90 ? -0.332 22.075 -12.916 1.00 42.00 90 ALA A C 1
ATOM 694 O O . ALA A 1 90 ? -0.434 22.193 -11.696 1.00 42.00 90 ALA A O 1
ATOM 695 N N . ALA A 1 91 ? 0.736 22.520 -13.583 1.00 36.38 91 ALA A N 1
ATOM 696 C CA . ALA A 1 91 ? 1.455 23.674 -13.076 1.00 36.38 91 ALA A CA 1
ATOM 697 C C . ALA A 1 91 ? 0.408 24.781 -12.911 1.00 36.38 91 ALA A C 1
ATOM 699 O O . ALA A 1 91 ? -0.313 25.092 -13.859 1.00 36.38 91 ALA A O 1
ATOM 700 N N . ALA A 1 92 ? 0.274 25.311 -11.699 1.00 40.28 92 ALA A N 1
ATOM 701 C CA . ALA A 1 92 ? -0.503 26.510 -11.468 1.00 40.28 92 ALA A CA 1
ATOM 702 C C . ALA A 1 92 ? 0.089 27.617 -12.350 1.00 40.28 92 ALA A C 1
ATOM 704 O O . ALA A 1 92 ? 1.178 28.125 -12.086 1.00 40.28 92 ALA A O 1
ATOM 705 N N . THR A 1 93 ? -0.603 27.956 -13.434 1.00 34.59 93 THR A N 1
ATOM 706 C CA . THR A 1 93 ? -0.416 29.236 -14.103 1.00 34.59 93 THR A CA 1
ATOM 707 C C . THR A 1 93 ? -1.000 30.276 -13.159 1.00 34.59 93 THR A C 1
ATOM 709 O O . THR A 1 93 ? -2.210 30.497 -13.135 1.00 34.59 93 THR A O 1
ATOM 712 N N . ASN A 1 94 ? -0.146 30.829 -12.301 1.00 37.72 94 ASN A N 1
ATOM 713 C CA . ASN A 1 94 ? -0.490 31.993 -11.503 1.00 37.72 94 ASN A CA 1
ATOM 714 C C . ASN A 1 94 ? -0.675 33.173 -12.464 1.00 37.72 94 ASN A C 1
ATOM 716 O O . ASN A 1 94 ? 0.214 33.462 -13.265 1.00 37.72 94 ASN A O 1
ATOM 720 N N . ASN A 1 95 ? -1.856 33.781 -12.392 1.00 39.31 95 ASN A N 1
ATOM 721 C CA . ASN A 1 95 ? -2.125 35.133 -12.868 1.00 39.31 95 ASN A CA 1
ATOM 722 C C . ASN A 1 95 ? -1.352 36.147 -12.020 1.00 39.31 95 ASN A C 1
ATOM 724 O O . ASN A 1 95 ? -1.333 35.949 -10.783 1.00 39.31 95 ASN A O 1
#

Radius of gyration: 17.39 Å; Cα contacts (8 Å, |Δi|>4): 93; chains: 1; bounding box: 30×63×44 Å

Foldseek 3Di:
DDDDDDDPDWDFFDWDADPVDRPDIDTDTDDPDPWDWDADPVRDTDTPDDDFAKDWDWDQDPQQGIDIDIDGADVPDDDDDDDDGDPPPPDPPDD

Mean predicted aligned error: 6.96 Å